Protein AF-A0A4W5LYR3-F1 (afdb_monomer_lite)

Radius of gyration: 18.0 Å; chains: 1; bounding box: 51×22×52 Å

Structure (mmCIF, N/CA/C/O backbone):
data_AF-A0A4W5LYR3-F1
#
_entry.id   AF-A0A4W5LYR3-F1
#
loop_
_atom_site.group_PDB
_atom_site.id
_atom_site.type_symbol
_atom_site.label_atom_id
_atom_site.label_alt_id
_atom_site.label_comp_id
_atom_site.label_asym_id
_atom_site.label_entity_id
_atom_site.label_seq_id
_atom_site.pdbx_PDB_ins_code
_atom_site.Cartn_x
_atom_site.Cartn_y
_atom_site.Cartn_z
_atom_site.occupancy
_atom_site.B_iso_or_equiv
_atom_site.auth_seq_id
_atom_site.auth_comp_id
_atom_site.auth_asym_id
_atom_site.auth_atom_id
_atom_site.pdbx_PDB_model_num
ATOM 1 N N . MET A 1 1 ? 37.544 -1.415 -32.459 1.00 63.00 1 MET A N 1
ATOM 2 C CA . MET A 1 1 ? 36.082 -1.204 -32.513 1.00 63.00 1 MET A CA 1
ATOM 3 C C . MET A 1 1 ? 35.443 -2.250 -31.619 1.00 63.00 1 MET A C 1
ATOM 5 O O . MET A 1 1 ? 35.704 -3.424 -31.837 1.00 63.00 1 MET A O 1
ATOM 9 N N . THR A 1 2 ? 34.698 -1.851 -30.594 1.00 81.75 2 THR A N 1
ATOM 10 C CA . THR A 1 2 ? 33.972 -2.765 -29.696 1.00 81.75 2 THR A CA 1
ATOM 11 C C . THR A 1 2 ? 32.472 -2.549 -29.861 1.00 81.75 2 THR A C 1
ATOM 13 O O . THR A 1 2 ? 32.035 -1.447 -30.194 1.00 81.75 2 THR A O 1
ATOM 16 N N . SER A 1 3 ? 31.689 -3.616 -29.702 1.00 87.69 3 SER A N 1
ATOM 17 C CA . SER A 1 3 ? 30.231 -3.561 -29.819 1.00 87.69 3 SER A CA 1
ATOM 18 C C . SER A 1 3 ? 29.607 -2.699 -28.711 1.00 87.69 3 SER A C 1
ATOM 20 O O . SER A 1 3 ? 30.195 -2.567 -27.633 1.00 87.69 3 SER A O 1
ATOM 22 N N . PRO A 1 4 ? 28.406 -2.136 -28.934 1.00 89.50 4 PRO A N 1
ATOM 23 C CA . PRO A 1 4 ? 27.674 -1.420 -27.896 1.00 89.50 4 PRO A CA 1
ATOM 24 C C . PRO A 1 4 ? 27.275 -2.350 -26.743 1.00 89.50 4 PRO A C 1
ATOM 26 O O . PRO A 1 4 ? 27.032 -3.542 -26.936 1.00 89.50 4 PRO A O 1
ATOM 29 N N . ASN A 1 5 ? 27.195 -1.788 -25.536 1.00 90.56 5 ASN A N 1
ATOM 30 C CA . ASN A 1 5 ? 26.684 -2.498 -24.366 1.00 90.56 5 ASN A CA 1
ATOM 31 C C . ASN A 1 5 ? 25.170 -2.717 -24.485 1.00 90.56 5 ASN A C 1
ATOM 33 O O . ASN A 1 5 ? 24.445 -1.833 -24.943 1.00 90.56 5 ASN A O 1
ATOM 37 N N . TYR A 1 6 ? 24.696 -3.871 -24.011 1.00 91.81 6 TYR A N 1
ATOM 38 C CA . TYR A 1 6 ? 23.275 -4.199 -23.929 1.00 91.81 6 TYR A CA 1
ATOM 39 C C . TYR A 1 6 ? 22.872 -4.444 -22.475 1.00 91.81 6 TYR A C 1
ATOM 41 O O . TYR A 1 6 ? 23.510 -5.225 -21.769 1.00 91.81 6 TYR A O 1
ATOM 49 N N . LYS A 1 7 ? 21.801 -3.783 -22.026 1.00 93.50 7 LYS A N 1
ATOM 50 C CA . LYS A 1 7 ? 21.237 -3.992 -20.692 1.00 93.50 7 LYS A CA 1
ATOM 51 C C . LYS A 1 7 ? 20.144 -5.051 -20.776 1.00 93.50 7 LYS A C 1
ATOM 53 O O . LYS A 1 7 ? 19.073 -4.792 -21.316 1.00 93.50 7 LYS A O 1
ATOM 58 N N . LEU A 1 8 ? 20.411 -6.222 -20.207 1.00 93.12 8 LEU A N 1
ATOM 59 C CA . LEU A 1 8 ? 19.386 -7.240 -20.013 1.00 93.12 8 LEU A CA 1
ATOM 60 C C . LEU A 1 8 ? 18.436 -6.800 -18.891 1.00 93.12 8 LEU A C 1
ATOM 62 O O . LEU A 1 8 ? 18.876 -6.517 -17.778 1.00 93.12 8 LEU A O 1
ATOM 66 N N . ILE A 1 9 ? 17.138 -6.750 -19.187 1.00 94.69 9 ILE A N 1
ATOM 67 C CA . ILE A 1 9 ? 16.078 -6.560 -18.192 1.00 94.69 9 ILE A CA 1
ATOM 68 C C . ILE A 1 9 ? 15.472 -7.932 -17.914 1.00 94.69 9 ILE A C 1
ATOM 70 O O . ILE A 1 9 ? 14.960 -8.578 -18.827 1.00 94.69 9 ILE A O 1
ATOM 74 N N . VAL A 1 10 ? 15.542 -8.371 -16.660 1.00 94.25 10 VAL A N 1
ATOM 75 C CA . VAL A 1 10 ? 14.900 -9.606 -16.203 1.00 94.25 10 VAL A CA 1
ATOM 76 C C . VAL A 1 10 ? 13.586 -9.224 -15.540 1.00 94.25 10 VAL A C 1
ATOM 78 O O . VAL A 1 10 ? 13.594 -8.480 -14.563 1.00 94.25 10 VAL A O 1
ATOM 81 N N . ASN A 1 11 ? 12.472 -9.714 -16.079 1.00 96.25 11 ASN A N 1
ATOM 82 C CA . ASN A 1 11 ? 11.154 -9.511 -15.486 1.00 96.25 11 ASN A CA 1
ATOM 83 C C . ASN A 1 11 ? 10.860 -10.631 -14.485 1.00 96.25 11 ASN A C 1
ATOM 85 O O . ASN A 1 11 ? 11.094 -11.802 -14.788 1.00 96.25 11 ASN A O 1
ATOM 89 N N . TYR A 1 12 ? 10.365 -10.267 -13.307 1.00 93.56 12 TYR A N 1
ATOM 90 C CA . TYR A 1 12 ? 10.055 -11.190 -12.215 1.00 93.56 12 TYR A CA 1
ATOM 91 C C . TYR A 1 12 ? 9.069 -10.548 -11.229 1.00 93.56 12 TYR A C 1
ATOM 93 O O . TYR A 1 12 ? 8.840 -9.338 -11.267 1.00 93.56 12 TYR A O 1
ATOM 101 N N . GLY A 1 13 ? 8.523 -11.352 -10.318 1.00 89.62 13 GLY A N 1
ATOM 102 C CA . GLY A 1 13 ? 7.574 -10.900 -9.300 1.00 89.62 13 GLY A CA 1
ATOM 103 C C . GLY A 1 13 ? 6.133 -10.723 -9.816 1.00 89.62 13 GLY A C 1
ATOM 104 O O . GLY A 1 13 ? 5.842 -11.115 -10.950 1.00 89.62 13 GLY A O 1
ATOM 105 N N . PRO A 1 14 ? 5.232 -10.157 -8.986 1.00 88.56 14 PRO A N 1
ATOM 106 C CA . PRO A 1 14 ? 5.477 -9.755 -7.601 1.00 88.56 14 PRO A CA 1
ATOM 107 C C . PRO A 1 14 ? 5.706 -10.955 -6.685 1.00 88.56 14 PRO A C 1
ATOM 109 O O . PRO A 1 14 ? 4.977 -11.943 -6.737 1.00 88.56 14 PRO A O 1
ATOM 112 N N . GLU A 1 15 ? 6.720 -10.866 -5.831 1.00 91.38 15 GLU A N 1
ATOM 113 C CA . GLU A 1 15 ? 6.768 -11.709 -4.634 1.00 91.38 15 GLU A CA 1
ATOM 114 C C . GLU A 1 15 ? 5.623 -11.349 -3.671 1.00 91.38 15 GLU A C 1
ATOM 116 O O . GLU A 1 15 ? 4.944 -10.337 -3.850 1.00 91.38 15 GLU A O 1
ATOM 121 N N . MET A 1 16 ? 5.396 -12.176 -2.644 1.00 92.12 16 MET A N 1
ATOM 122 C CA . MET A 1 16 ? 4.339 -11.918 -1.660 1.00 92.12 16 MET A CA 1
ATOM 123 C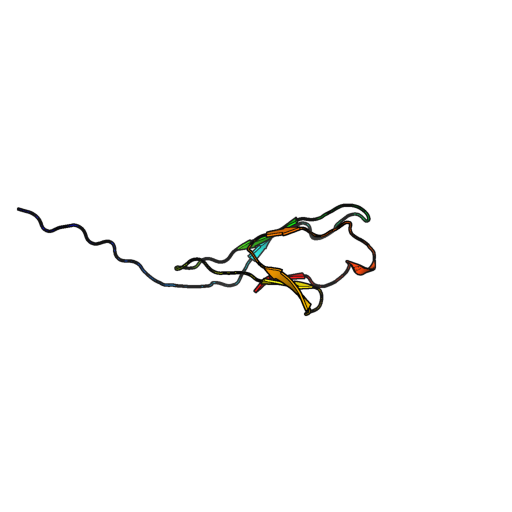 C . MET A 1 16 ? 4.507 -10.521 -1.035 1.00 92.12 16 MET A C 1
ATOM 125 O O . MET A 1 16 ? 5.591 -10.223 -0.524 1.00 92.12 16 MET A O 1
ATOM 129 N N . PRO A 1 17 ? 3.462 -9.673 -1.056 1.00 93.62 17 PRO A N 1
ATOM 130 C CA . PRO A 1 17 ? 3.551 -8.326 -0.520 1.00 93.62 17 PRO A CA 1
ATOM 131 C C . PRO A 1 17 ? 3.761 -8.351 0.994 1.00 93.62 17 PRO A C 1
ATOM 133 O O . PRO A 1 17 ? 3.128 -9.114 1.725 1.00 93.62 17 PRO A O 1
ATOM 136 N N . ILE A 1 18 ? 4.649 -7.483 1.465 1.00 95.00 18 ILE A N 1
ATOM 137 C CA . ILE A 1 18 ? 4.956 -7.297 2.881 1.00 95.00 18 ILE A CA 1
ATOM 138 C C . ILE A 1 18 ? 4.332 -5.981 3.328 1.00 95.00 18 ILE A C 1
ATOM 140 O O . ILE A 1 18 ? 4.666 -4.919 2.794 1.00 95.00 18 ILE A O 1
ATOM 144 N N . ILE A 1 19 ? 3.456 -6.064 4.329 1.00 95.62 19 ILE A N 1
ATOM 145 C CA . ILE A 1 19 ? 2.862 -4.908 4.999 1.00 95.62 19 ILE A CA 1
ATOM 146 C C . ILE A 1 19 ? 3.718 -4.539 6.211 1.00 95.62 19 ILE A C 1
ATOM 148 O O . ILE A 1 19 ? 4.038 -5.379 7.050 1.00 95.62 19 ILE A O 1
ATOM 152 N N . THR A 1 20 ? 4.064 -3.263 6.316 1.00 95.75 20 THR A N 1
ATOM 153 C CA . THR A 1 20 ? 4.773 -2.666 7.449 1.00 95.75 20 THR A CA 1
ATOM 154 C C . THR A 1 20 ? 3.940 -1.529 8.025 1.00 95.75 20 THR A C 1
ATOM 156 O O . THR A 1 20 ? 3.414 -0.693 7.295 1.00 95.75 20 THR A O 1
ATOM 159 N N . GLY A 1 21 ? 3.789 -1.515 9.344 1.00 92.62 21 GLY A N 1
ATOM 160 C CA . GLY A 1 21 ? 2.976 -0.545 10.069 1.00 92.62 21 GLY A CA 1
ATOM 161 C C . GLY A 1 21 ? 2.744 -1.011 11.506 1.00 92.62 21 GLY A C 1
ATOM 162 O O . GLY A 1 21 ? 3.116 -2.137 11.854 1.00 92.62 21 GLY A O 1
ATOM 163 N N . PRO A 1 22 ? 2.178 -0.160 12.368 1.00 91.25 22 PRO A N 1
ATOM 164 C CA . PRO A 1 22 ? 1.912 -0.534 13.745 1.00 91.25 22 PRO A CA 1
ATOM 165 C C . PRO A 1 22 ? 0.731 -1.512 13.815 1.00 91.25 22 PRO A C 1
ATOM 167 O O . PRO A 1 22 ? -0.295 -1.324 13.168 1.00 91.25 22 PRO A O 1
ATOM 170 N N . ALA A 1 23 ? 0.873 -2.558 14.630 1.00 86.94 23 ALA A N 1
ATOM 171 C CA . ALA A 1 23 ? -0.193 -3.537 14.864 1.00 86.94 23 ALA A CA 1
ATOM 172 C C . ALA A 1 23 ? -1.328 -2.988 15.750 1.00 86.94 23 ALA A C 1
ATOM 174 O O . ALA A 1 23 ? -2.423 -3.540 15.770 1.00 86.94 23 ALA A O 1
ATOM 175 N N . LEU A 1 24 ? -1.053 -1.917 16.500 1.00 86.56 24 LEU A N 1
ATOM 176 C CA . LEU A 1 24 ? -1.989 -1.244 17.393 1.00 86.56 24 LEU A CA 1
ATOM 177 C C . LEU A 1 24 ? -1.930 0.258 17.126 1.00 86.56 24 LEU A C 1
ATOM 179 O O . LEU A 1 24 ? -0.848 0.813 16.943 1.00 86.56 24 LEU A O 1
ATOM 183 N N . GLY A 1 25 ? -3.087 0.908 17.140 1.00 88.44 25 GLY A N 1
ATOM 184 C CA . GLY A 1 25 ? -3.203 2.353 16.998 1.00 88.44 25 GLY A CA 1
ATOM 185 C C . GLY A 1 25 ? -4.095 2.940 18.083 1.00 88.44 25 GLY A C 1
ATOM 186 O O . GLY A 1 25 ? -4.946 2.251 18.646 1.00 88.44 25 GLY A O 1
ATOM 187 N N . GLU A 1 26 ? -3.878 4.213 18.388 1.00 92.31 26 GLU A N 1
ATOM 188 C CA . GLU A 1 26 ? -4.659 4.945 19.378 1.00 92.31 26 GLU A CA 1
ATOM 189 C C . GLU A 1 26 ? -5.856 5.632 18.713 1.00 92.31 26 GLU A C 1
ATOM 191 O O . GLU A 1 26 ? -5.733 6.242 17.649 1.00 92.31 26 GLU A O 1
ATOM 196 N N . THR A 1 27 ? -7.023 5.553 19.353 1.00 93.00 27 THR A N 1
ATOM 197 C CA . THR A 1 27 ? -8.232 6.253 18.903 1.00 93.00 27 THR A CA 1
ATOM 198 C C . THR A 1 27 ? -7.952 7.747 18.722 1.00 93.00 27 THR A C 1
ATOM 200 O O . THR A 1 27 ? -7.311 8.380 19.559 1.00 93.00 27 THR A O 1
ATOM 203 N N . GLY A 1 28 ? -8.447 8.324 17.629 1.00 93.31 28 GLY A N 1
ATOM 204 C CA . GLY A 1 28 ? -8.258 9.737 17.297 1.00 93.31 28 GLY A CA 1
ATOM 205 C C . GLY A 1 28 ? -6.932 10.066 16.605 1.00 93.31 28 GLY A C 1
ATOM 206 O O . GLY A 1 28 ? -6.790 11.185 16.119 1.00 93.31 28 GLY A O 1
ATOM 207 N N . HIS A 1 29 ? -6.002 9.114 16.499 1.00 93.69 29 HIS A N 1
ATOM 208 C CA . HIS A 1 29 ? -4.742 9.286 15.774 1.00 93.69 29 HIS A CA 1
ATOM 209 C C . HIS A 1 29 ? -4.779 8.562 14.428 1.00 93.69 29 HIS A C 1
ATOM 211 O O . HIS A 1 29 ? -5.519 7.594 14.255 1.00 93.69 29 HIS A O 1
ATOM 217 N N . ASN A 1 30 ? -3.973 9.033 13.478 1.00 94.25 30 ASN A N 1
ATOM 218 C CA . ASN A 1 30 ? -3.794 8.381 12.185 1.00 94.25 30 ASN A CA 1
ATOM 219 C C . ASN A 1 30 ? -2.684 7.333 12.273 1.00 94.25 30 ASN A C 1
ATOM 221 O O . ASN A 1 30 ? -1.723 7.480 13.033 1.00 94.25 30 ASN A O 1
ATOM 225 N N . VAL A 1 31 ? -2.792 6.301 11.445 1.00 94.31 31 VAL A N 1
ATOM 226 C CA . VAL A 1 31 ? -1.763 5.281 11.269 1.00 94.31 31 VAL A CA 1
ATOM 227 C C . VAL A 1 31 ? -1.401 5.185 9.796 1.00 94.31 31 VAL A C 1
ATOM 229 O O . VAL A 1 31 ? -2.261 5.259 8.924 1.00 94.31 31 VAL A O 1
ATOM 232 N N . THR A 1 32 ? -0.119 4.980 9.515 1.00 95.88 32 THR A N 1
ATOM 233 C CA . THR A 1 32 ? 0.374 4.747 8.160 1.00 95.88 32 THR A CA 1
ATOM 234 C C . THR A 1 32 ? 0.814 3.298 8.000 1.00 95.88 32 THR A C 1
ATOM 236 O O . THR A 1 32 ? 1.627 2.795 8.779 1.00 95.88 32 THR A O 1
ATOM 239 N N . PHE A 1 33 ? 0.305 2.651 6.957 1.00 96.44 33 PHE A N 1
ATOM 240 C CA . PHE A 1 33 ? 0.731 1.341 6.490 1.00 96.44 33 PHE A CA 1
ATOM 241 C C . PHE A 1 33 ? 1.481 1.478 5.168 1.00 96.44 33 PHE A C 1
ATOM 243 O O . PHE A 1 33 ? 1.130 2.291 4.312 1.00 96.44 33 PHE A O 1
ATOM 250 N N . ASN A 1 34 ? 2.513 0.664 4.992 1.00 96.94 34 ASN A N 1
ATOM 251 C CA . ASN A 1 34 ? 3.295 0.594 3.768 1.00 96.94 34 ASN A CA 1
ATOM 252 C C . ASN A 1 34 ? 3.345 -0.847 3.268 1.00 96.94 34 ASN A C 1
ATOM 254 O O . ASN A 1 34 ? 3.535 -1.775 4.051 1.00 96.94 34 ASN A O 1
ATOM 258 N N . CYS A 1 35 ? 3.188 -1.020 1.967 1.00 95.94 35 CYS A N 1
ATOM 259 C CA . CYS A 1 35 ? 3.142 -2.286 1.272 1.00 95.94 35 CYS A CA 1
ATOM 260 C C . CYS A 1 35 ? 4.218 -2.313 0.195 1.00 95.94 35 CYS A C 1
ATOM 262 O O . CYS A 1 35 ? 4.355 -1.382 -0.603 1.00 95.94 35 CYS A O 1
ATOM 264 N N . SER A 1 36 ? 5.002 -3.386 0.192 1.00 94.88 36 SER A N 1
ATOM 265 C CA . SER A 1 36 ? 6.125 -3.547 -0.726 1.00 94.88 36 SER A CA 1
ATOM 266 C C . SER A 1 36 ? 6.218 -4.979 -1.234 1.00 94.88 36 SER A C 1
ATOM 268 O O . SER A 1 36 ? 5.995 -5.924 -0.483 1.00 94.88 36 SER A O 1
ATOM 270 N N . ALA A 1 37 ? 6.563 -5.129 -2.511 1.00 95.50 37 ALA A N 1
ATOM 271 C CA . ALA A 1 37 ? 6.793 -6.411 -3.161 1.00 95.50 37 ALA A CA 1
ATOM 272 C C . ALA A 1 37 ? 7.930 -6.271 -4.176 1.00 95.50 37 ALA A C 1
ATOM 274 O O . ALA A 1 37 ? 7.977 -5.311 -4.955 1.00 95.50 37 ALA A O 1
ATOM 275 N N . SER A 1 38 ? 8.845 -7.239 -4.179 1.00 94.25 38 SER A N 1
ATOM 276 C CA . SER A 1 38 ? 9.938 -7.285 -5.147 1.00 94.25 38 SER A CA 1
ATOM 277 C C . SER A 1 38 ? 9.391 -7.663 -6.524 1.00 94.25 38 SER A C 1
ATOM 279 O O . SER A 1 38 ? 8.714 -8.683 -6.671 1.00 94.25 38 SER A O 1
ATOM 281 N N . SER A 1 39 ? 9.618 -6.812 -7.528 1.00 95.75 39 SER A N 1
ATOM 282 C CA . SER A 1 39 ? 9.088 -7.002 -8.883 1.00 95.75 39 SER A CA 1
ATOM 283 C C . SER A 1 39 ? 9.808 -6.151 -9.925 1.00 95.75 39 SER A C 1
ATOM 285 O O . SER A 1 39 ? 10.299 -5.057 -9.638 1.00 95.75 39 SER A O 1
ATOM 287 N N . GLN A 1 40 ? 9.830 -6.651 -11.158 1.00 96.00 40 GLN A N 1
ATOM 288 C CA . GLN A 1 40 ? 10.243 -5.919 -12.348 1.00 96.00 40 GLN A CA 1
ATOM 289 C C . GLN A 1 40 ? 9.281 -6.279 -13.495 1.00 96.00 40 GLN A C 1
ATOM 291 O O . GLN A 1 40 ? 9.284 -7.434 -13.929 1.00 96.00 40 GLN A O 1
ATOM 296 N N . PRO A 1 41 ? 8.486 -5.328 -14.027 1.00 93.88 41 PRO A N 1
ATOM 297 C CA . PRO A 1 41 ? 8.366 -3.917 -13.630 1.00 93.88 41 PRO A CA 1
ATOM 298 C C . PRO A 1 41 ? 7.779 -3.717 -12.225 1.00 93.88 41 PRO A C 1
ATOM 300 O O . PRO A 1 41 ? 7.306 -4.662 -11.610 1.00 93.88 41 PRO A O 1
ATOM 303 N N . LEU A 1 42 ? 7.842 -2.478 -11.723 1.00 93.25 42 LEU A N 1
ATOM 304 C CA . LEU A 1 42 ? 7.328 -2.122 -10.398 1.00 93.25 42 LEU A CA 1
ATOM 305 C C . LEU A 1 42 ? 5.849 -2.501 -10.259 1.00 93.25 42 LEU A C 1
ATOM 307 O O . LEU A 1 42 ? 5.030 -2.147 -11.110 1.00 93.25 42 LEU A O 1
ATOM 311 N N . SER A 1 43 ? 5.528 -3.181 -9.161 1.00 93.50 43 SER A N 1
ATOM 312 C CA . SER A 1 43 ? 4.158 -3.560 -8.823 1.00 93.50 43 SER A CA 1
ATOM 313 C C . SER A 1 43 ? 3.301 -2.352 -8.465 1.00 93.50 43 SER A C 1
ATOM 315 O O . SER A 1 43 ? 3.778 -1.337 -7.953 1.00 93.50 43 SER A O 1
ATOM 317 N N . GLN A 1 44 ? 2.010 -2.494 -8.732 1.00 94.62 44 GLN A N 1
ATOM 318 C CA . GLN A 1 44 ? 0.973 -1.584 -8.273 1.00 94.62 44 GLN A CA 1
ATOM 319 C C . GLN A 1 44 ? 0.247 -2.246 -7.111 1.00 94.62 44 GLN A C 1
ATOM 321 O O . GLN A 1 44 ? 0.088 -3.460 -7.115 1.00 94.62 44 GLN A O 1
ATOM 326 N N . PHE A 1 45 ? -0.190 -1.440 -6.149 1.00 96.38 45 PHE A N 1
ATOM 327 C CA . PHE A 1 45 ? -0.794 -1.933 -4.918 1.00 96.38 45 PHE A CA 1
ATOM 328 C C . PHE A 1 45 ? -2.178 -1.337 -4.708 1.00 96.38 45 PHE A C 1
ATOM 330 O O . PHE A 1 45 ? -2.441 -0.188 -5.083 1.00 96.38 45 PHE A O 1
ATOM 337 N N . SER A 1 46 ? -3.048 -2.105 -4.072 1.00 96.81 46 SER A N 1
ATOM 338 C CA . SER A 1 46 ? -4.368 -1.694 -3.614 1.00 96.81 46 SER A CA 1
ATOM 339 C C . SER A 1 46 ? -4.581 -2.127 -2.170 1.00 96.81 46 SER A C 1
ATOM 341 O O . SER A 1 46 ? -4.243 -3.241 -1.779 1.00 96.81 46 SER A O 1
ATOM 343 N N . TRP A 1 47 ? -5.171 -1.235 -1.383 1.00 97.69 47 TRP A N 1
ATOM 344 C CA . TRP A 1 47 ? -5.462 -1.462 0.025 1.00 97.69 47 TRP A CA 1
ATOM 345 C C . TRP A 1 47 ? -6.922 -1.796 0.231 1.00 97.69 47 TRP A C 1
ATOM 347 O O . TRP A 1 47 ? -7.807 -1.121 -0.303 1.00 97.69 47 TRP A O 1
ATOM 357 N N . PHE A 1 48 ? -7.155 -2.795 1.071 1.00 97.38 48 PHE A N 1
ATOM 358 C CA . PHE A 1 48 ? -8.469 -3.284 1.435 1.00 97.38 48 PHE A CA 1
ATOM 359 C C . PHE A 1 48 ? -8.633 -3.244 2.951 1.00 97.38 48 PHE A C 1
ATOM 361 O O . PHE A 1 48 ? -7.738 -3.648 3.690 1.00 97.38 48 PHE A O 1
ATOM 368 N N . PHE A 1 49 ? -9.792 -2.778 3.404 1.00 95.88 49 PHE A N 1
ATOM 369 C CA . PHE A 1 49 ? -10.224 -2.862 4.793 1.00 95.88 49 PHE A CA 1
ATOM 370 C C . PHE A 1 49 ? -11.478 -3.729 4.858 1.00 95.88 49 PHE A C 1
ATOM 372 O O . PHE A 1 49 ? -12.475 -3.417 4.201 1.00 95.88 49 PHE A O 1
ATOM 379 N N . ASN A 1 50 ? -11.421 -4.834 5.607 1.00 95.25 50 ASN A N 1
ATOM 380 C CA . ASN A 1 50 ? -12.503 -5.826 5.685 1.00 95.25 50 ASN A CA 1
ATOM 381 C C . ASN A 1 50 ? -13.046 -6.241 4.295 1.00 95.25 50 ASN A C 1
ATOM 383 O O . ASN A 1 50 ? -14.252 -6.374 4.090 1.00 95.25 50 ASN A O 1
ATOM 387 N N . GLY A 1 51 ? -12.149 -6.395 3.315 1.00 94.44 51 GLY A N 1
ATOM 388 C CA . GLY A 1 51 ? -12.485 -6.803 1.947 1.00 94.44 51 GLY A CA 1
ATOM 389 C C . GLY A 1 51 ? -12.997 -5.693 1.019 1.00 94.44 51 GLY A C 1
ATOM 390 O O . GLY A 1 51 ? -13.177 -5.952 -0.169 1.00 94.44 51 GLY A O 1
ATOM 391 N N . SER A 1 52 ? -13.188 -4.460 1.499 1.00 96.25 52 SER A N 1
ATOM 392 C CA . SER A 1 52 ? -13.521 -3.309 0.646 1.00 96.25 52 SER A CA 1
ATOM 393 C C . SER A 1 52 ? -12.275 -2.502 0.312 1.00 96.25 52 SER A C 1
ATOM 395 O O . SER A 1 52 ? -11.497 -2.175 1.205 1.00 96.25 52 SER A O 1
ATOM 397 N N . GLN A 1 53 ? -12.104 -2.126 -0.955 1.00 96.56 53 GLN A N 1
ATOM 398 C CA . GLN A 1 53 ? -10.990 -1.274 -1.364 1.00 96.56 53 GLN A CA 1
ATOM 399 C C . GLN A 1 53 ? -11.129 0.123 -0.743 1.00 96.56 53 GLN A C 1
ATOM 401 O O . GLN A 1 53 ? -12.195 0.734 -0.820 1.00 96.56 53 GLN A O 1
ATOM 406 N N . VAL A 1 54 ? -10.052 0.621 -0.136 1.00 96.12 54 VAL A N 1
ATOM 407 C CA . VAL A 1 54 ? -10.005 1.932 0.539 1.00 96.12 54 VAL A CA 1
ATOM 408 C C . VAL A 1 54 ? -8.973 2.880 -0.061 1.00 96.12 54 VAL A C 1
ATOM 410 O O . VAL A 1 54 ? -9.150 4.093 0.017 1.00 96.12 54 VAL A O 1
ATOM 413 N N . ALA A 1 55 ? -7.913 2.355 -0.682 1.00 96.69 55 ALA A N 1
ATOM 414 C CA . ALA A 1 55 ? -6.887 3.167 -1.326 1.00 96.69 55 ALA A CA 1
ATOM 415 C C . ALA A 1 55 ? -6.132 2.393 -2.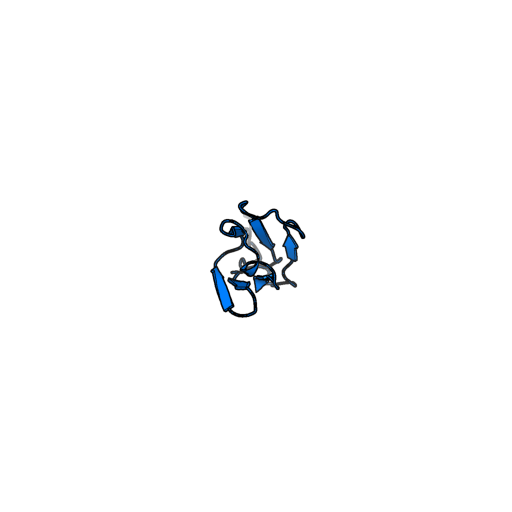415 1.00 96.69 55 ALA A C 1
ATOM 417 O O . ALA A 1 55 ? -6.206 1.167 -2.517 1.00 96.69 55 ALA A O 1
ATOM 418 N N . THR A 1 56 ? -5.371 3.131 -3.217 1.00 96.75 56 THR A N 1
ATOM 419 C CA . THR A 1 56 ? -4.432 2.614 -4.220 1.00 96.75 56 THR A CA 1
ATOM 420 C C . THR A 1 56 ? -3.056 3.220 -3.982 1.00 96.75 56 THR A C 1
ATOM 422 O O . THR A 1 56 ? -2.961 4.409 -3.682 1.00 96.75 56 THR A O 1
ATOM 425 N N . GLY A 1 57 ? -2.001 2.436 -4.179 1.00 95.81 57 GLY A N 1
ATOM 426 C CA . GLY A 1 57 ? -0.613 2.838 -3.958 1.00 95.81 57 GLY A CA 1
ATOM 427 C C . GLY A 1 57 ? 0.060 2.045 -2.839 1.00 95.81 57 GLY A C 1
ATOM 428 O O . GLY A 1 57 ? -0.586 1.327 -2.081 1.00 95.81 57 GLY A O 1
ATOM 429 N N . SER A 1 58 ? 1.383 2.166 -2.738 1.00 95.81 58 SER A N 1
ATOM 430 C CA . SER A 1 58 ? 2.180 1.430 -1.749 1.00 95.81 58 SER A CA 1
ATOM 431 C C . SER A 1 58 ? 1.947 1.901 -0.314 1.00 95.81 58 SER A C 1
ATOM 433 O O . SER A 1 58 ? 2.175 1.141 0.614 1.00 95.81 58 SER A O 1
ATOM 435 N N . VAL A 1 59 ? 1.467 3.129 -0.108 1.00 96.94 59 VAL A N 1
ATOM 436 C CA . VAL A 1 59 ? 1.242 3.707 1.223 1.00 96.94 59 VAL A CA 1
ATOM 437 C C . VAL A 1 59 ? -0.240 3.985 1.421 1.00 96.94 59 VAL A C 1
ATOM 439 O O . VAL A 1 59 ? -0.881 4.577 0.553 1.00 96.94 59 VAL A O 1
ATOM 442 N N . TYR A 1 60 ? -0.761 3.592 2.578 1.00 96.44 60 TYR A N 1
ATOM 443 C CA . TYR A 1 60 ? -2.105 3.924 3.025 1.00 96.44 60 TYR A CA 1
ATOM 444 C C . TYR A 1 60 ? -2.048 4.581 4.396 1.00 96.44 60 TYR A C 1
ATOM 446 O O . TYR A 1 60 ? -1.541 4.005 5.355 1.00 96.44 60 TYR A O 1
ATOM 454 N N . GLU A 1 61 ? -2.570 5.797 4.484 1.00 95.56 61 GLU A N 1
ATOM 455 C CA . GLU A 1 61 ? -2.765 6.494 5.747 1.00 95.56 61 GLU A CA 1
ATOM 456 C C . GLU A 1 61 ? -4.235 6.393 6.143 1.00 95.56 61 GLU A C 1
ATOM 458 O O . GLU A 1 61 ? -5.128 6.774 5.381 1.00 95.56 61 GLU A O 1
ATOM 463 N N . THR A 1 62 ? -4.496 5.861 7.332 1.00 93.50 62 THR A N 1
ATOM 464 C CA . THR A 1 62 ? -5.842 5.857 7.890 1.00 93.50 62 THR A CA 1
ATOM 465 C C . THR A 1 62 ? -6.228 7.275 8.295 1.00 93.50 62 THR A C 1
ATOM 467 O O . THR A 1 62 ? -5.393 8.065 8.730 1.00 93.50 62 THR A O 1
ATOM 470 N N . GLY A 1 63 ? -7.525 7.578 8.263 1.00 91.88 63 GLY A N 1
ATOM 471 C CA . GLY A 1 63 ? -8.042 8.693 9.055 1.00 91.88 63 GLY A CA 1
ATOM 472 C C . GLY A 1 63 ? -7.912 8.427 10.565 1.00 91.88 63 GLY A C 1
ATOM 473 O O . GLY A 1 63 ? -7.421 7.361 10.965 1.00 91.88 63 GLY A O 1
ATOM 474 N N . PRO A 1 64 ? -8.405 9.357 11.404 1.00 94.44 64 PRO A N 1
ATOM 475 C CA . PRO A 1 64 ? -8.415 9.191 12.850 1.00 94.44 64 PRO A CA 1
ATOM 476 C C . PRO A 1 64 ? -9.090 7.878 13.228 1.00 94.44 64 PRO A C 1
ATOM 478 O O . PRO A 1 64 ? -10.245 7.635 12.863 1.00 94.44 64 PRO A O 1
ATOM 481 N N . LEU A 1 65 ? -8.364 7.018 13.936 1.00 93.81 65 LEU A N 1
ATOM 482 C CA . LEU A 1 65 ? -8.871 5.698 14.272 1.00 93.81 65 LEU A CA 1
ATOM 483 C C . LEU A 1 65 ? -10.091 5.804 15.186 1.00 93.81 65 LEU A C 1
ATOM 485 O O . LEU A 1 65 ? -10.133 6.595 16.130 1.00 93.81 65 LEU A O 1
ATOM 489 N N . THR A 1 66 ? -11.082 4.966 14.915 1.00 93.56 66 THR A N 1
ATOM 490 C CA . THR A 1 66 ? -12.269 4.780 15.752 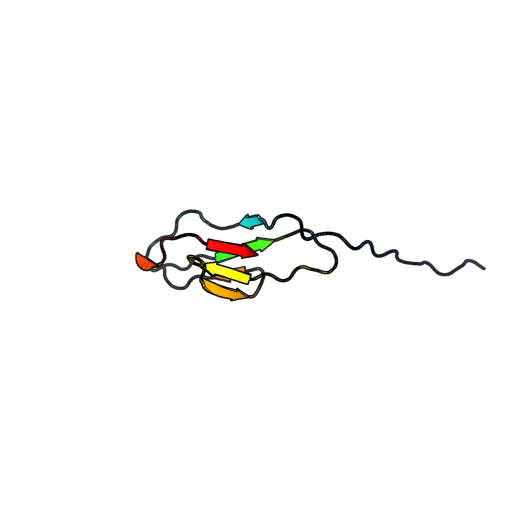1.00 93.56 66 THR A CA 1
ATOM 491 C C . THR A 1 66 ? -12.441 3.297 16.059 1.00 93.56 66 THR A C 1
ATOM 493 O O . THR A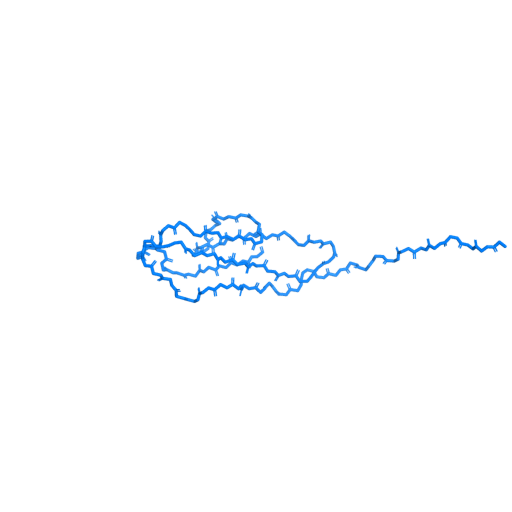 1 66 ? -11.744 2.455 15.495 1.00 93.56 66 THR A O 1
ATOM 496 N N . LEU A 1 67 ? -13.414 2.939 16.901 1.00 90.38 67 LEU A N 1
ATOM 497 C CA . LEU A 1 67 ? -13.733 1.528 17.146 1.00 90.38 67 LEU A CA 1
ATOM 498 C C . LEU A 1 67 ? -14.091 0.773 15.850 1.00 90.38 67 LEU A C 1
ATOM 500 O O . LEU A 1 67 ? -13.803 -0.412 15.725 1.00 90.38 67 LEU A O 1
ATOM 504 N N . ALA A 1 68 ? -14.680 1.469 14.871 1.00 90.88 68 ALA A N 1
ATOM 505 C CA . ALA A 1 68 ? -15.022 0.911 13.563 1.00 90.88 68 ALA A CA 1
ATOM 506 C C . ALA A 1 68 ? -13.801 0.693 12.653 1.00 90.88 68 ALA A C 1
ATOM 508 O O . ALA A 1 68 ? -13.909 -0.009 11.653 1.00 90.88 68 ALA A O 1
ATOM 509 N N . SER A 1 69 ? -12.648 1.275 12.993 1.00 91.56 69 SER A N 1
ATOM 510 C CA . SER A 1 69 ? -11.379 1.078 12.284 1.00 91.56 69 SER A CA 1
ATOM 511 C C . SER A 1 69 ? -10.670 -0.218 12.699 1.00 91.56 69 SER A C 1
ATOM 513 O O . SER A 1 69 ? -9.650 -0.571 12.109 1.00 91.56 69 SER A O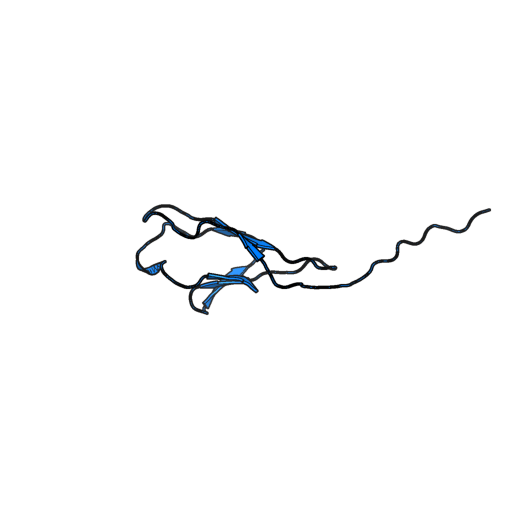 1
ATOM 515 N N . HIS A 1 70 ? -11.180 -0.937 13.705 1.00 91.69 70 HIS A N 1
ATOM 516 C CA . HIS A 1 70 ? -10.678 -2.259 14.065 1.00 91.69 70 HIS A CA 1
ATOM 517 C C . HIS A 1 70 ? -11.104 -3.292 13.015 1.00 91.69 70 HIS A C 1
ATOM 519 O O . HIS A 1 70 ? -12.294 -3.490 12.766 1.00 91.69 70 HIS A O 1
ATOM 525 N N . GLY A 1 71 ? -10.136 -3.989 12.428 1.00 92.88 71 GLY A N 1
ATOM 526 C CA . GLY A 1 71 ? -10.402 -5.007 11.421 1.00 92.88 71 GLY A CA 1
ATOM 527 C C . GLY A 1 71 ? -9.141 -5.446 10.698 1.00 92.88 71 GLY A C 1
ATOM 528 O O . GLY A 1 71 ? -8.025 -5.157 11.131 1.00 92.88 71 GLY A O 1
ATOM 529 N N . GLU A 1 72 ? -9.342 -6.148 9.589 1.00 94.25 72 GLU A N 1
ATOM 530 C CA . GLU A 1 72 ? -8.254 -6.647 8.757 1.00 94.25 72 GLU A CA 1
ATOM 531 C C . GLU A 1 72 ? -7.905 -5.637 7.659 1.00 94.25 72 GLU A C 1
ATOM 533 O O . GLU A 1 72 ? -8.776 -5.199 6.899 1.00 94.25 72 GLU A O 1
ATOM 538 N N . TYR A 1 73 ? -6.620 -5.283 7.588 1.00 94.81 73 TYR A N 1
ATOM 539 C CA . TYR A 1 73 ? -6.043 -4.463 6.528 1.00 94.81 73 TYR A CA 1
ATOM 540 C C . TYR A 1 73 ? -5.182 -5.350 5.635 1.00 94.81 73 TYR A C 1
ATOM 542 O O . TYR A 1 73 ? -4.199 -5.935 6.093 1.00 94.81 73 TYR A O 1
ATOM 550 N N . THR A 1 74 ? -5.536 -5.425 4.358 1.00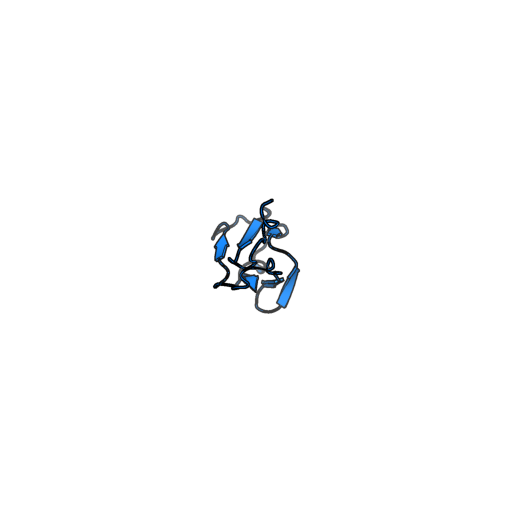 95.88 74 THR A N 1
ATOM 551 C CA . THR A 1 74 ? -4.853 -6.262 3.370 1.00 95.88 74 THR A CA 1
ATOM 552 C C . THR A 1 74 ? -4.313 -5.383 2.247 1.00 95.88 74 THR A C 1
ATOM 554 O O . THR A 1 74 ? -4.941 -4.396 1.860 1.00 95.88 74 THR A O 1
ATOM 557 N N . CYS A 1 75 ? -3.155 -5.751 1.710 1.00 95.69 75 CYS A N 1
ATOM 558 C CA . CYS A 1 75 ? -2.573 -5.152 0.518 1.00 95.69 75 CYS A CA 1
ATOM 559 C C . CYS A 1 75 ? -2.397 -6.227 -0.555 1.00 95.69 75 CYS A C 1
ATOM 561 O O . CYS A 1 75 ? -1.971 -7.342 -0.243 1.00 95.69 75 CYS A O 1
ATOM 563 N N . VAL A 1 76 ? -2.716 -5.872 -1.797 1.00 93.62 76 VAL A N 1
ATOM 564 C CA . VAL A 1 76 ? -2.638 -6.727 -2.993 1.00 93.62 76 VAL A CA 1
ATOM 565 C C . VAL A 1 76 ? -2.041 -5.961 -4.154 1.00 93.62 76 VAL A C 1
ATOM 567 O O . VAL A 1 76 ? -2.339 -4.749 -4.260 1.00 93.62 76 VAL A O 1
#

Sequence (76 aa):
MTSPNYKLIVNYGPEMPIITGPALGETGHNVTFNCSASSQPLSQFSWFFNGSQVATGSVYETGPLTLASHGEYTCV

Foldseek 3Di:
DDDDDDDDDDWDDQDDKDKDWDPDDDAQDKTKIFIDGDGVPGDWKFKDWPRHTDDTGRMDIDGGDDPVSPGDIDMD

Organism: NCBI:txid62062

Secondary structure (DSSP, 8-state):
--PPP--PPPPB-PPPPEEES-S---TTS--EEEEE---BSPPP-EEEETTEEEEESSEEE--S--GGG-S-EEE-

InterPro domains:
  IPR007110 Immunoglobulin-like domain [PS50835] (14-76)
  IPR013783 Immunoglobulin-like fold [G3DSA:2.60.40.10] (7-76)
  IPR036179 Immunoglobulin-like domain superfamily [SSF48726] (10-76)
  IPR052598 Immunoglobulin superfamily CEA-related [PTHR44337] (1-76)

pLDDT: mean 93.3, std 4.52, range [63.0, 97.69]